Protein AF-H9W1G0-F1 (afdb_monomer)

Structure (mmCIF, N/CA/C/O backbone):
data_AF-H9W1G0-F1
#
_entry.id   AF-H9W1G0-F1
#
loop_
_atom_site.group_PDB
_atom_site.id
_atom_site.type_symbol
_atom_site.label_atom_id
_atom_site.label_alt_id
_atom_site.label_comp_id
_atom_site.label_asym_id
_atom_site.label_entity_id
_atom_site.label_seq_id
_atom_site.pdbx_PDB_ins_code
_atom_site.Cartn_x
_atom_site.Cartn_y
_atom_site.Cartn_z
_atom_site.occupancy
_atom_site.B_iso_or_equiv
_atom_si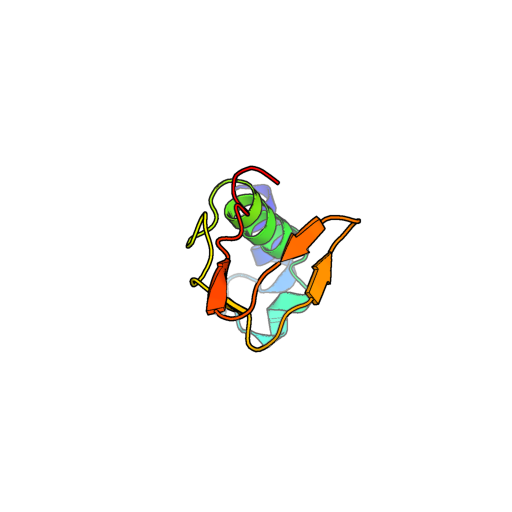te.auth_seq_id
_atom_site.auth_comp_id
_atom_site.auth_asym_id
_atom_site.auth_atom_id
_atom_site.pdbx_PDB_model_num
ATOM 1 N N . LEU A 1 1 ? -0.050 2.300 18.604 1.00 91.31 1 LEU A N 1
ATOM 2 C CA . LEU A 1 1 ? -1.213 1.383 18.512 1.00 91.31 1 LEU A CA 1
ATOM 3 C C . LEU A 1 1 ? -2.465 1.891 19.229 1.00 91.31 1 LEU A C 1
ATOM 5 O O . LEU A 1 1 ? -3.522 1.775 18.631 1.00 91.31 1 LEU A O 1
ATOM 9 N N . LYS A 1 2 ? -2.371 2.517 20.417 1.00 97.50 2 LYS A N 1
ATOM 10 C CA . LYS A 1 2 ? -3.537 3.000 21.197 1.00 97.50 2 LYS A CA 1
ATOM 11 C C . LYS A 1 2 ? -4.638 3.697 20.380 1.00 97.50 2 LYS A C 1
ATOM 13 O O . LYS A 1 2 ? -5.807 3.409 20.569 1.00 97.50 2 LYS A O 1
ATOM 18 N N . ARG A 1 3 ? -4.268 4.571 19.438 1.00 97.31 3 ARG A N 1
ATOM 19 C CA . ARG A 1 3 ? -5.237 5.286 18.591 1.00 97.31 3 ARG A CA 1
ATOM 20 C C . ARG A 1 3 ? -6.021 4.375 17.635 1.00 97.31 3 ARG A C 1
ATOM 22 O O . ARG A 1 3 ? -7.204 4.600 17.446 1.00 97.31 3 ARG A O 1
ATOM 29 N N . ALA A 1 4 ? -5.388 3.347 17.069 1.00 96.62 4 ALA A N 1
ATOM 30 C CA . ALA A 1 4 ? -6.078 2.375 16.214 1.00 96.62 4 ALA A CA 1
ATOM 31 C C . ALA A 1 4 ? -6.998 1.458 17.030 1.00 96.62 4 ALA A C 1
ATOM 33 O O . ALA A 1 4 ? -8.068 1.094 16.568 1.00 96.62 4 ALA A O 1
ATOM 34 N N . GLN A 1 5 ? -6.593 1.118 18.257 1.00 96.75 5 GLN A N 1
ATOM 35 C CA . GLN A 1 5 ? -7.425 0.344 19.181 1.00 96.75 5 GLN A CA 1
ATOM 36 C C . GLN A 1 5 ? -8.671 1.137 19.597 1.00 96.75 5 GLN A C 1
ATOM 38 O O . GLN A 1 5 ? -9.767 0.602 19.530 1.00 96.75 5 GLN A O 1
ATOM 43 N N . ALA A 1 6 ? -8.514 2.424 19.923 1.00 97.81 6 ALA A N 1
ATOM 44 C CA . ALA A 1 6 ? -9.642 3.300 20.237 1.00 97.81 6 ALA A CA 1
ATOM 45 C C . ALA A 1 6 ? -10.624 3.441 19.058 1.00 97.81 6 ALA A C 1
ATOM 47 O O . ALA A 1 6 ? -11.828 3.344 19.258 1.00 97.81 6 ALA A O 1
ATOM 48 N N . GLU A 1 7 ? -10.119 3.607 17.829 1.00 98.00 7 GLU A N 1
ATOM 49 C CA . GLU A 1 7 ? -10.968 3.650 16.627 1.00 98.00 7 GLU A CA 1
ATOM 50 C C . GLU A 1 7 ? -11.746 2.335 16.427 1.00 98.00 7 GLU A C 1
ATOM 52 O O . GLU A 1 7 ? -12.934 2.357 16.116 1.00 98.00 7 GLU A O 1
ATOM 57 N N . LEU A 1 8 ? -11.104 1.183 16.652 1.00 97.06 8 LEU A N 1
ATOM 58 C CA . LEU A 1 8 ? -11.762 -0.125 16.571 1.00 97.06 8 LEU A CA 1
ATOM 59 C C . LEU A 1 8 ? -12.860 -0.288 17.629 1.00 97.06 8 LEU A C 1
ATOM 61 O O . LEU A 1 8 ? -13.954 -0.751 17.310 1.00 97.06 8 LEU A O 1
ATOM 65 N N . GLU A 1 9 ? -12.593 0.113 18.871 1.00 97.06 9 GLU A N 1
ATOM 66 C CA . GLU A 1 9 ? -13.580 0.068 19.954 1.00 97.06 9 GLU A CA 1
ATOM 67 C C . GLU A 1 9 ? -14.789 0.969 19.668 1.00 97.06 9 GLU A C 1
ATOM 69 O O . GLU A 1 9 ? -15.920 0.568 19.931 1.00 97.06 9 GLU A O 1
ATOM 74 N N . GLU A 1 10 ? -14.576 2.149 19.082 1.00 97.00 10 GLU A N 1
ATOM 75 C CA . GLU A 1 10 ? -15.646 3.089 18.727 1.00 97.00 10 GLU A CA 1
ATOM 76 C C . GLU A 1 10 ? -16.512 2.589 17.557 1.00 97.00 10 GLU A C 1
ATOM 78 O O . GLU A 1 10 ? -17.737 2.719 17.573 1.00 97.00 10 GLU A O 1
ATOM 83 N N . VAL A 1 11 ? -15.891 2.011 16.526 1.00 96.62 11 VAL A N 1
ATOM 84 C CA . VAL A 1 11 ? -16.573 1.660 15.268 1.00 96.62 11 VAL A CA 1
ATOM 85 C C . VAL A 1 11 ? -17.200 0.266 15.305 1.00 96.62 11 VAL A C 1
ATOM 87 O O . VAL A 1 11 ? -18.311 0.080 14.793 1.00 96.62 11 VAL A O 1
ATOM 90 N N . VAL A 1 12 ? -16.485 -0.703 15.885 1.00 96.50 12 VAL A N 1
ATOM 91 C CA . VAL A 1 12 ? -16.830 -2.135 15.890 1.00 96.50 12 VAL A CA 1
ATOM 92 C C . VAL A 1 12 ? -17.367 -2.570 17.255 1.00 96.50 12 VAL A C 1
ATOM 94 O O . VAL A 1 12 ? -18.312 -3.361 17.321 1.00 96.50 12 VAL A O 1
ATOM 97 N N . GLY A 1 13 ? -16.810 -2.021 18.338 1.00 95.19 13 GLY A N 1
ATOM 98 C CA . GLY A 1 13 ? -17.102 -2.445 19.706 1.00 95.19 13 GLY A CA 1
ATOM 99 C C . GLY A 1 13 ? -16.399 -3.749 20.093 1.00 95.19 13 GLY A C 1
ATOM 100 O O . GLY A 1 13 ? -15.595 -4.298 19.346 1.00 95.19 13 GLY A O 1
ATOM 101 N N . LEU A 1 14 ? -16.711 -4.259 21.288 1.00 95.00 14 LEU A N 1
ATOM 102 C CA . LEU A 1 14 ? -16.048 -5.440 21.871 1.00 95.00 14 LEU A CA 1
ATOM 103 C C . LEU A 1 14 ? -16.824 -6.756 21.681 1.00 95.00 14 LEU A C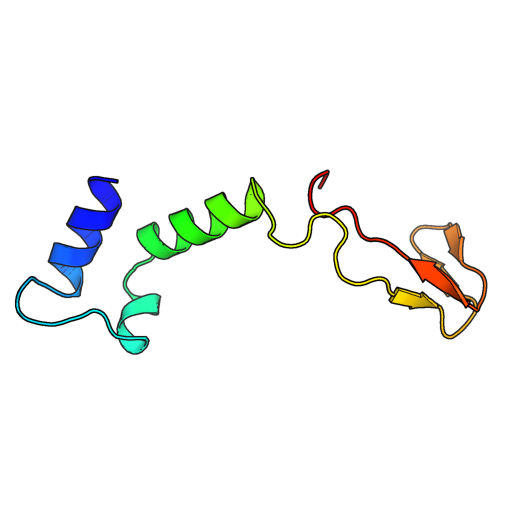 1
ATOM 105 O O . LEU A 1 14 ? -16.340 -7.818 22.063 1.00 95.00 14 LEU A O 1
ATOM 109 N N . ASN A 1 15 ? -18.030 -6.697 21.111 1.00 95.50 15 ASN A N 1
ATOM 110 C CA . ASN A 1 15 ? -18.964 -7.831 21.077 1.00 95.50 15 ASN A CA 1
ATOM 111 C C . ASN A 1 15 ? -18.889 -8.663 19.788 1.00 95.50 15 ASN A C 1
ATOM 113 O O . ASN A 1 15 ? -19.591 -9.667 19.670 1.00 95.50 15 ASN A O 1
ATOM 117 N N . ARG A 1 16 ? -18.088 -8.240 18.805 1.00 96.31 16 ARG A N 1
ATOM 118 C CA . ARG A 1 16 ? -17.944 -8.926 17.517 1.00 96.31 16 ARG A CA 1
ATOM 119 C C . ARG A 1 16 ? -16.552 -8.733 16.928 1.00 96.31 16 ARG A C 1
ATOM 121 O O . ARG A 1 16 ? -15.812 -7.844 17.338 1.00 96.31 16 ARG A O 1
ATOM 128 N N . LEU A 1 17 ? -16.224 -9.565 15.945 1.00 96.56 17 LEU A N 1
ATOM 129 C CA . LEU A 1 17 ? -15.017 -9.409 15.140 1.00 96.56 17 LEU A CA 1
ATOM 130 C C . LEU A 1 17 ? -15.208 -8.324 14.069 1.00 96.56 17 LEU A C 1
ATOM 132 O O . LEU A 1 17 ? -16.335 -7.985 13.696 1.00 96.56 17 LEU A O 1
ATOM 136 N N . VAL A 1 18 ? -14.082 -7.790 13.595 1.00 95.88 18 VAL A N 1
ATOM 137 C CA . VAL A 1 18 ? -14.025 -6.833 12.482 1.00 95.88 18 VAL A CA 1
ATOM 138 C C . VAL A 1 18 ? -14.434 -7.535 11.189 1.00 95.88 18 VAL A C 1
ATOM 140 O O . VAL A 1 18 ? -13.968 -8.641 10.918 1.00 95.88 18 VAL A O 1
ATOM 143 N N . GLU A 1 19 ? -15.255 -6.873 10.380 1.00 96.88 19 GLU A N 1
ATOM 144 C CA . GLU A 1 19 ? -15.656 -7.340 9.052 1.00 96.88 19 GLU A CA 1
ATOM 145 C C . GLU A 1 19 ? -15.105 -6.416 7.956 1.00 96.88 19 GLU A C 1
ATOM 147 O O . GLU A 1 19 ? -14.745 -5.266 8.208 1.00 96.88 19 GLU A O 1
ATOM 152 N N . GLU A 1 20 ? -15.055 -6.891 6.707 1.00 96.12 20 GLU A N 1
ATOM 153 C CA . GLU A 1 20 ? -14.587 -6.072 5.574 1.00 96.12 20 GLU A CA 1
ATOM 154 C C . GLU A 1 20 ? -15.452 -4.821 5.355 1.00 96.12 20 GLU A C 1
ATOM 156 O O . GLU A 1 20 ? -14.941 -3.769 4.969 1.00 96.12 20 GLU A O 1
ATOM 161 N N . SER A 1 21 ? -16.746 -4.911 5.670 1.00 96.00 21 SER A N 1
ATOM 162 C CA . SER A 1 21 ? -17.707 -3.804 5.615 1.00 96.00 21 SER A CA 1
ATOM 163 C C . SER A 1 21 ? -17.345 -2.642 6.555 1.00 96.00 21 SER A C 1
ATOM 165 O O . SER A 1 21 ? -17.697 -1.495 6.278 1.00 96.00 21 SER A O 1
ATOM 167 N N . ASP A 1 22 ? -16.594 -2.899 7.633 1.00 96.50 22 ASP A N 1
ATOM 168 C CA . ASP 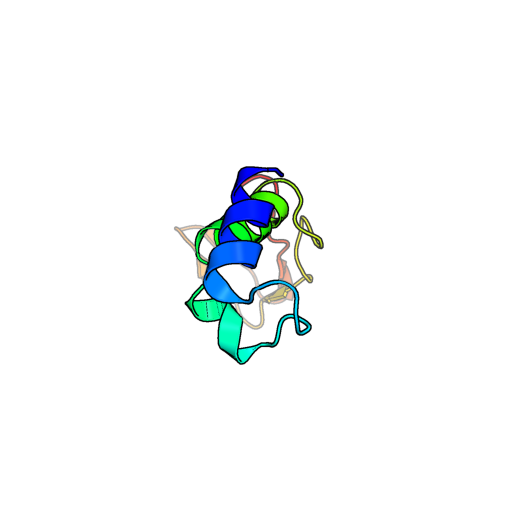A 1 22 ? -16.150 -1.870 8.578 1.00 96.50 22 ASP A CA 1
ATOM 169 C C . ASP A 1 22 ? -14.972 -1.045 8.047 1.00 96.50 22 ASP A C 1
ATOM 171 O O . ASP A 1 22 ? -14.713 0.050 8.550 1.00 96.50 22 ASP A O 1
ATOM 175 N N . ALA A 1 23 ? -14.245 -1.540 7.039 1.00 95.19 23 ALA A N 1
ATOM 176 C CA . ALA A 1 23 ? -12.983 -0.949 6.602 1.00 95.19 23 ALA A CA 1
ATOM 177 C C . ALA A 1 23 ? -13.126 0.533 6.223 1.00 95.19 23 ALA A C 1
ATOM 179 O O . ALA A 1 23 ? -12.259 1.348 6.547 1.00 95.19 23 ALA A O 1
ATOM 180 N N . GLU A 1 24 ? -14.227 0.920 5.573 1.00 95.94 24 GLU A N 1
ATOM 181 C CA . GLU A 1 24 ? -14.474 2.317 5.202 1.00 95.94 24 GLU A CA 1
ATOM 182 C C . GLU A 1 24 ? -14.593 3.251 6.411 1.00 95.94 24 GLU A C 1
ATOM 184 O O . GLU A 1 24 ? -14.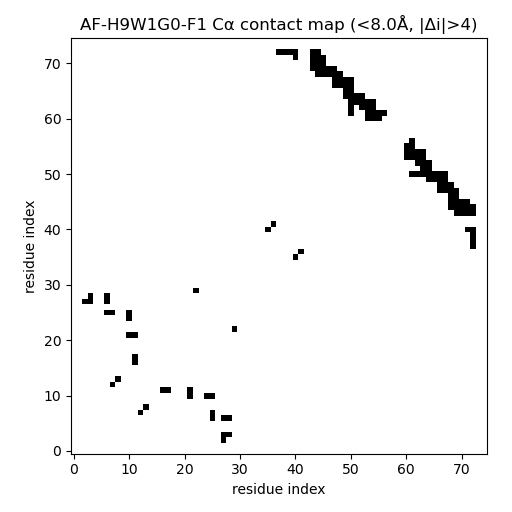189 4.412 6.323 1.00 95.94 24 GLU A O 1
ATOM 189 N N . ARG A 1 25 ? -15.063 2.729 7.548 1.00 97.50 25 ARG A N 1
ATOM 190 C CA . ARG A 1 25 ? -15.248 3.455 8.811 1.00 97.50 25 ARG A CA 1
ATOM 191 C C . ARG A 1 25 ? -14.000 3.465 9.699 1.00 97.50 25 ARG A C 1
ATOM 193 O O . ARG A 1 25 ? -14.041 4.081 10.756 1.00 97.50 25 ARG A O 1
ATOM 200 N N . LEU A 1 26 ? -12.900 2.835 9.276 1.00 97.88 26 LEU A N 1
ATOM 201 C CA . LEU A 1 26 ? -11.636 2.739 10.022 1.00 97.88 26 LEU A CA 1
ATOM 202 C C . LEU A 1 26 ? -10.497 3.515 9.319 1.00 97.88 26 LEU A C 1
ATOM 204 O O . LEU A 1 26 ? -9.522 2.915 8.839 1.00 97.88 26 LEU A O 1
ATOM 208 N N . PRO A 1 27 ? -10.607 4.850 9.162 1.00 97.56 27 PRO A N 1
ATOM 209 C CA . PRO A 1 27 ? -9.645 5.639 8.397 1.00 97.56 27 PRO A CA 1
ATOM 210 C C . PRO A 1 27 ? -8.237 5.629 9.002 1.00 97.56 27 PRO A C 1
ATOM 212 O O . PRO A 1 27 ? -7.258 5.633 8.250 1.00 97.56 27 PRO A O 1
ATOM 215 N N . TYR A 1 28 ? -8.100 5.597 10.328 1.00 98.06 28 TYR A N 1
ATOM 216 C CA . TYR A 1 28 ? -6.797 5.573 10.980 1.00 98.06 28 TYR A CA 1
ATOM 217 C C . TYR A 1 28 ? -6.121 4.213 10.823 1.00 98.06 28 TYR A C 1
ATOM 219 O O . TYR A 1 28 ? -4.945 4.166 10.461 1.00 98.06 28 TYR A O 1
ATOM 227 N N . LEU A 1 29 ? -6.843 3.105 11.005 1.00 97.31 29 LEU A N 1
ATOM 228 C CA . LEU A 1 29 ? -6.303 1.775 10.728 1.00 97.31 29 LEU A CA 1
ATOM 229 C C . LEU A 1 29 ? -5.872 1.640 9.259 1.00 97.31 29 LEU A C 1
ATOM 231 O O . LEU A 1 29 ? -4.772 1.160 8.982 1.00 97.31 29 LEU A O 1
ATOM 235 N N . ARG A 1 30 ? -6.676 2.143 8.310 1.00 97.31 30 ARG A N 1
ATOM 236 C CA . ARG A 1 30 ? -6.293 2.197 6.887 1.00 97.31 30 ARG A CA 1
ATOM 237 C C . ARG A 1 30 ? -5.031 3.024 6.661 1.00 97.31 30 ARG A C 1
ATOM 239 O O . ARG A 1 30 ? -4.189 2.629 5.857 1.00 97.31 30 ARG A O 1
ATOM 246 N N . ALA A 1 31 ? -4.877 4.150 7.356 1.00 98.00 31 ALA A N 1
ATOM 247 C CA . ALA A 1 31 ? -3.667 4.963 7.283 1.00 98.00 31 ALA A CA 1
ATOM 248 C C . ALA A 1 31 ? -2.440 4.218 7.831 1.00 98.00 31 ALA A C 1
ATOM 250 O O . ALA A 1 31 ? -1.386 4.265 7.204 1.00 98.00 31 ALA A O 1
ATOM 251 N N . VAL A 1 32 ? -2.579 3.477 8.937 1.00 97.81 32 VAL A N 1
ATOM 252 C CA . VAL A 1 32 ? -1.502 2.635 9.487 1.00 97.81 32 VAL A CA 1
ATOM 253 C C . VAL A 1 32 ? -1.050 1.598 8.462 1.00 97.81 32 VAL A C 1
ATOM 255 O O . VAL A 1 32 ? 0.144 1.496 8.200 1.00 97.81 32 VAL A O 1
ATOM 258 N N . VAL A 1 33 ? -1.981 0.869 7.837 1.00 96.81 33 VAL A N 1
ATOM 259 C CA . VAL A 1 33 ? -1.639 -0.123 6.803 1.00 96.81 33 VAL A CA 1
ATOM 260 C C . VAL A 1 33 ? -0.918 0.541 5.626 1.00 96.81 33 VAL A C 1
ATOM 262 O O . VAL A 1 33 ? 0.134 0.063 5.206 1.00 96.81 33 VAL A O 1
ATOM 265 N N . LYS A 1 34 ? -1.431 1.672 5.124 1.00 97.19 34 LYS A N 1
ATOM 266 C CA . LYS A 1 34 ? -0.785 2.424 4.036 1.00 97.19 34 LYS A CA 1
ATOM 267 C C . LYS A 1 34 ? 0.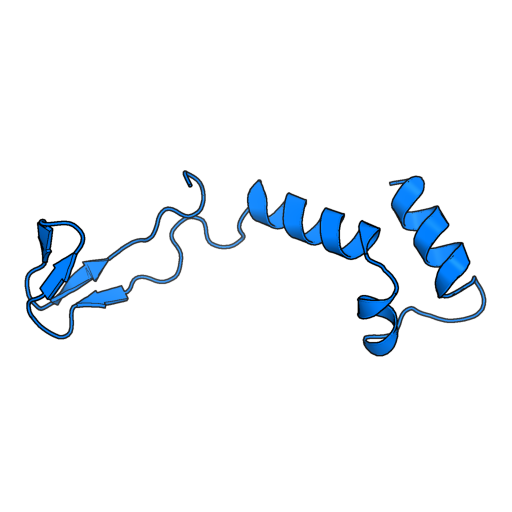634 2.862 4.393 1.00 97.19 34 LYS A C 1
ATOM 269 O O . LYS A 1 34 ? 1.527 2.728 3.565 1.00 97.19 34 LYS A O 1
ATOM 274 N N . GLU A 1 35 ? 0.849 3.349 5.610 1.00 97.69 35 GLU A N 1
ATOM 275 C CA . GLU A 1 35 ? 2.161 3.811 6.066 1.00 97.69 35 GLU A CA 1
ATOM 276 C C . GLU A 1 35 ? 3.158 2.657 6.222 1.00 97.69 35 GLU A C 1
ATOM 278 O O . GLU A 1 35 ? 4.331 2.796 5.875 1.00 97.69 35 GLU A O 1
ATOM 283 N N . VAL A 1 36 ? 2.685 1.486 6.664 1.00 97.31 36 VAL A N 1
ATOM 284 C CA . VAL A 1 36 ? 3.502 0.268 6.692 1.00 97.31 36 VAL A CA 1
ATOM 285 C C . VAL A 1 36 ? 3.957 -0.099 5.284 1.00 97.31 36 VAL A C 1
ATOM 287 O O . VAL A 1 36 ? 5.148 -0.308 5.095 1.00 97.31 36 VAL A O 1
ATOM 290 N N . PHE A 1 37 ? 3.060 -0.114 4.293 1.00 96.88 37 PHE A N 1
ATOM 291 C CA . PHE A 1 37 ? 3.436 -0.410 2.906 1.00 96.88 37 PHE A CA 1
ATOM 292 C C . PHE A 1 37 ? 4.294 0.680 2.256 1.00 96.88 37 PHE A C 1
ATOM 294 O O . PHE A 1 37 ? 5.121 0.355 1.409 1.00 96.88 37 PHE A O 1
ATOM 301 N N . ARG A 1 38 ? 4.132 1.951 2.652 1.00 96.88 38 ARG A N 1
ATOM 302 C CA . ARG A 1 38 ? 4.982 3.060 2.193 1.00 96.88 38 ARG A CA 1
ATOM 303 C C . ARG A 1 38 ? 6.435 2.865 2.629 1.00 96.88 38 ARG A C 1
ATOM 305 O O . ARG A 1 38 ? 7.338 3.099 1.839 1.00 96.88 38 ARG A O 1
ATOM 312 N N . LEU A 1 39 ? 6.655 2.455 3.880 1.00 96.56 39 LEU A N 1
ATOM 313 C CA . LEU A 1 39 ? 7.997 2.235 4.435 1.00 96.56 39 LEU A CA 1
ATOM 314 C C . LEU A 1 39 ? 8.561 0.844 4.130 1.00 96.56 39 LEU A C 1
ATOM 316 O O . LEU A 1 39 ? 9.769 0.690 4.005 1.00 96.56 39 LEU A O 1
ATOM 320 N N . HIS A 1 40 ? 7.699 -0.166 4.049 1.00 96.38 40 HIS A N 1
ATOM 321 C CA . HIS A 1 40 ? 8.068 -1.572 3.915 1.00 96.38 40 HIS A CA 1
ATOM 322 C C . HIS A 1 40 ? 7.205 -2.252 2.841 1.00 96.38 40 HIS A C 1
ATOM 324 O O . HIS A 1 40 ? 6.357 -3.095 3.159 1.00 96.38 40 HIS A O 1
ATOM 330 N N . PRO A 1 41 ? 7.378 -1.897 1.556 1.00 95.94 41 PRO A N 1
ATOM 331 C CA . PRO A 1 41 ? 6.688 -2.585 0.477 1.00 95.94 41 PRO A CA 1
ATOM 332 C C . PRO A 1 41 ? 7.077 -4.069 0.465 1.00 95.94 41 PRO A C 1
ATOM 334 O O . PRO A 1 41 ? 8.256 -4.413 0.523 1.00 95.94 41 PRO A O 1
ATOM 337 N N . ALA A 1 42 ? 6.087 -4.956 0.337 1.00 96.50 42 ALA A N 1
ATOM 338 C CA . ALA A 1 42 ? 6.321 -6.404 0.294 1.00 96.50 42 ALA A CA 1
ATOM 339 C C . ALA A 1 42 ? 7.192 -6.831 -0.902 1.00 96.50 42 ALA A C 1
ATOM 341 O O . ALA A 1 42 ? 7.921 -7.817 -0.823 1.00 96.50 42 ALA A O 1
ATOM 342 N N . VAL A 1 43 ? 7.127 -6.075 -2.005 1.00 96.19 43 VAL A N 1
ATOM 343 C CA . VAL A 1 43 ? 7.932 -6.293 -3.212 1.00 96.19 43 VAL A CA 1
ATOM 344 C C . VAL A 1 43 ? 8.629 -4.977 -3.594 1.00 96.19 43 VAL A C 1
ATOM 346 O O . VAL A 1 43 ? 8.081 -4.207 -4.381 1.00 96.19 43 VAL A O 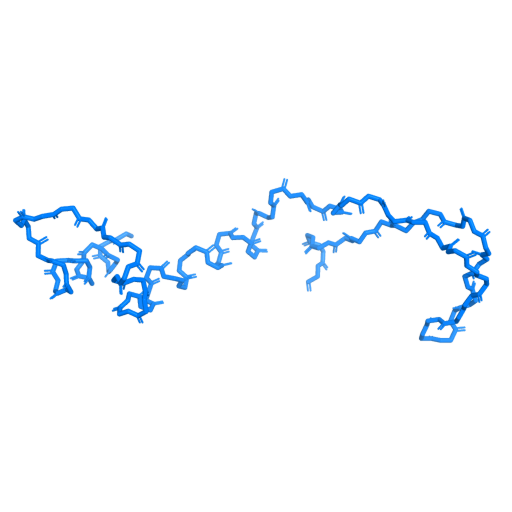1
ATOM 349 N N . PRO A 1 44 ? 9.830 -4.692 -3.054 1.00 95.75 44 PRO A N 1
ATOM 350 C CA . PRO A 1 44 ? 10.529 -3.415 -3.253 1.00 95.75 44 PRO A CA 1
ATOM 351 C C . PRO A 1 44 ? 10.787 -3.013 -4.715 1.00 95.75 44 PRO A C 1
ATOM 353 O O . PRO A 1 44 ? 10.832 -1.822 -5.013 1.00 95.75 44 PRO A O 1
ATOM 356 N N . LEU A 1 45 ? 10.949 -3.993 -5.617 1.00 96.94 45 LEU A N 1
ATOM 357 C CA . LEU A 1 45 ? 11.208 -3.784 -7.053 1.00 96.94 45 LEU A CA 1
ATOM 358 C C . LEU A 1 45 ? 10.020 -4.146 -7.973 1.00 96.94 45 LEU A C 1
ATOM 360 O O . LEU A 1 45 ? 10.173 -4.168 -9.198 1.00 96.94 45 LEU A O 1
ATOM 364 N N . LEU A 1 46 ? 8.854 -4.443 -7.385 1.00 96.00 46 LEU A N 1
ATOM 365 C CA . LEU A 1 46 ? 7.691 -5.055 -8.042 1.00 96.00 46 LEU A CA 1
ATOM 366 C C . LEU A 1 46 ? 8.029 -6.331 -8.842 1.00 96.00 46 LEU A C 1
ATOM 368 O O . LEU A 1 46 ? 9.111 -6.910 -8.734 1.00 96.00 46 LEU A O 1
ATOM 372 N N . VAL A 1 47 ? 7.048 -6.826 -9.597 1.00 96.62 47 VAL A N 1
ATOM 373 C CA . VAL A 1 47 ? 7.250 -7.918 -10.552 1.00 96.62 47 VAL A CA 1
ATOM 374 C C . VAL A 1 47 ? 7.970 -7.354 -11.782 1.00 96.62 47 VAL A C 1
ATOM 376 O O . VAL A 1 47 ? 7.573 -6.295 -12.270 1.00 96.62 47 VAL A O 1
ATOM 379 N N . PRO A 1 48 ? 9.007 -8.028 -12.313 1.00 96.25 48 PRO A N 1
ATOM 380 C CA . PRO A 1 48 ? 9.671 -7.580 -13.529 1.00 96.25 48 PRO A CA 1
ATOM 381 C C . PRO A 1 48 ? 8.696 -7.476 -14.704 1.00 96.25 48 PRO A C 1
ATOM 383 O O . PRO A 1 48 ? 8.007 -8.440 -15.044 1.00 96.25 48 PRO A O 1
ATOM 386 N N . HIS A 1 49 ? 8.689 -6.322 -15.363 1.00 96.06 49 HIS A N 1
ATOM 387 C CA . HIS A 1 49 ? 7.963 -6.110 -16.612 1.00 96.06 49 HIS A CA 1
ATOM 388 C C . HIS A 1 49 ? 8.912 -6.228 -17.806 1.00 96.06 49 HIS A C 1
ATOM 390 O O . HIS A 1 49 ? 10.127 -6.072 -17.678 1.00 96.06 49 HIS A O 1
ATOM 396 N N . ARG A 1 50 ? 8.361 -6.494 -18.991 1.00 96.94 50 ARG A N 1
ATOM 397 C CA . ARG A 1 50 ? 9.107 -6.509 -20.251 1.00 96.94 50 ARG A CA 1
ATOM 398 C C . ARG A 1 50 ? 8.438 -5.566 -21.241 1.00 96.94 50 ARG A C 1
ATOM 400 O O . ARG A 1 50 ? 7.223 -5.593 -21.379 1.00 96.94 50 ARG A O 1
ATOM 407 N N . ALA A 1 51 ? 9.228 -4.751 -21.932 1.00 97.25 51 ALA A N 1
ATOM 408 C CA . ALA A 1 51 ? 8.715 -3.894 -22.994 1.00 97.25 51 ALA A CA 1
ATOM 409 C C . ALA A 1 51 ? 8.267 -4.735 -24.205 1.00 97.25 51 ALA A C 1
ATOM 411 O O . ALA A 1 51 ? 9.082 -5.424 -24.825 1.00 97.25 51 ALA A O 1
ATOM 412 N N . ASP A 1 52 ? 6.988 -4.659 -24.570 1.00 97.12 52 ASP A N 1
ATOM 413 C CA . ASP A 1 52 ? 6.441 -5.396 -25.720 1.00 97.12 52 ASP A CA 1
ATOM 414 C C . ASP A 1 52 ? 6.814 -4.765 -27.066 1.00 97.12 52 ASP A C 1
ATOM 416 O O . ASP A 1 52 ? 6.939 -5.457 -28.079 1.00 97.12 52 ASP A O 1
ATOM 420 N N . SER A 1 53 ? 7.067 -3.457 -27.079 1.00 96.94 53 SER A N 1
ATOM 421 C CA . SER A 1 53 ? 7.534 -2.693 -28.234 1.00 96.94 53 SER A CA 1
ATOM 422 C C . SER A 1 53 ? 8.543 -1.634 -27.801 1.00 96.94 53 SER A C 1
ATOM 424 O O . SER A 1 53 ? 8.661 -1.320 -26.618 1.00 96.94 53 SER A O 1
ATOM 426 N N . ARG A 1 54 ? 9.266 -1.056 -28.769 1.00 96.88 54 ARG A N 1
ATOM 427 C CA . ARG A 1 54 ? 10.039 0.166 -28.522 1.00 96.88 54 ARG A CA 1
ATOM 428 C C . ARG A 1 54 ? 9.075 1.263 -28.061 1.00 96.88 54 ARG A C 1
ATOM 430 O O . ARG A 1 54 ? 8.066 1.487 -28.728 1.00 96.88 54 ARG A O 1
ATOM 437 N N . CYS A 1 55 ? 9.392 1.940 -26.965 1.00 95.69 55 CYS A N 1
ATOM 438 C CA . CYS A 1 55 ? 8.617 3.070 -26.459 1.00 95.69 55 CYS A CA 1
ATOM 439 C C . CYS A 1 55 ? 9.534 4.185 -25.945 1.00 95.69 55 CYS A C 1
ATOM 441 O O . CYS A 1 55 ? 10.755 4.034 -25.906 1.00 95.69 55 CYS A O 1
ATOM 443 N N . GLU A 1 56 ? 8.939 5.320 -25.594 1.00 97.06 56 GLU A N 1
ATOM 444 C CA . GLU A 1 56 ? 9.629 6.454 -24.991 1.00 97.06 56 GLU A CA 1
ATOM 445 C C . GLU A 1 56 ? 8.920 6.831 -23.688 1.00 97.06 56 GLU A C 1
ATOM 447 O O . GLU A 1 56 ? 7.699 6.985 -23.673 1.00 97.06 56 GLU A O 1
ATOM 452 N N . ILE A 1 57 ? 9.671 6.949 -22.591 1.00 94.81 57 ILE A N 1
ATOM 453 C CA . ILE A 1 57 ? 9.155 7.357 -21.278 1.00 94.81 57 ILE A CA 1
ATOM 454 C C . ILE A 1 57 ? 10.003 8.521 -20.783 1.00 94.81 57 ILE A C 1
ATOM 456 O O . ILE A 1 57 ? 11.211 8.374 -20.634 1.00 94.81 57 ILE A O 1
ATOM 460 N N . ALA A 1 58 ? 9.377 9.672 -20.526 1.00 94.62 58 ALA A N 1
ATOM 461 C CA . ALA A 1 58 ? 10.056 10.878 -20.038 1.00 94.62 58 ALA A CA 1
ATOM 462 C C . ALA A 1 58 ? 11.307 11.276 -20.863 1.00 94.62 58 ALA A C 1
ATOM 464 O O . ALA A 1 58 ? 12.305 11.719 -20.301 1.00 94.62 58 ALA A O 1
ATOM 465 N N . GLY A 1 59 ? 11.271 11.091 -22.189 1.00 96.12 59 GLY A N 1
ATOM 466 C CA . GLY A 1 59 ? 12.397 11.375 -23.093 1.00 96.12 59 GLY A CA 1
ATOM 467 C C . GLY A 1 59 ? 13.415 10.236 -23.248 1.00 96.12 59 GLY A C 1
ATOM 468 O O . GLY A 1 59 ? 14.331 10.335 -24.063 1.00 96.12 59 GLY A O 1
ATOM 469 N N . PHE A 1 60 ? 13.274 9.140 -22.496 1.00 96.44 60 PHE A N 1
ATOM 470 C CA . PHE A 1 60 ? 14.146 7.969 -22.593 1.00 96.44 60 PHE A CA 1
ATOM 471 C C . PHE A 1 60 ? 13.562 6.930 -23.545 1.00 96.44 60 PHE A C 1
ATOM 473 O O . PHE A 1 60 ? 12.454 6.435 -23.336 1.00 96.44 60 PHE A O 1
ATOM 480 N N . VAL A 1 61 ? 14.335 6.545 -24.562 1.00 97.50 61 VAL A N 1
ATOM 481 C CA . VAL A 1 61 ? 13.956 5.465 -25.479 1.00 97.50 61 VAL A CA 1
ATOM 482 C C . VAL A 1 61 ? 14.217 4.115 -24.815 1.00 97.50 6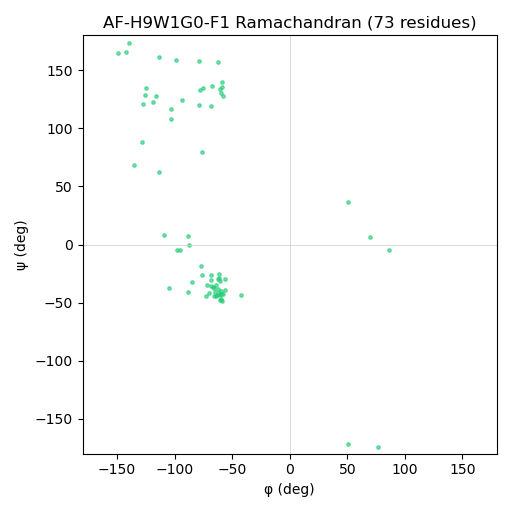1 VAL A C 1
ATOM 484 O O . VAL A 1 61 ? 15.359 3.774 -24.512 1.00 97.50 61 VAL A O 1
ATOM 487 N N . ILE A 1 62 ? 13.162 3.321 -24.651 1.00 97.50 62 ILE A N 1
ATOM 488 C CA . ILE A 1 62 ? 13.211 1.961 -24.115 1.00 97.50 62 ILE A CA 1
ATOM 489 C C . ILE A 1 62 ? 13.089 0.980 -25.289 1.00 97.50 62 ILE A C 1
ATOM 491 O O . ILE A 1 62 ? 12.069 0.972 -25.989 1.00 97.50 62 ILE A O 1
ATOM 495 N N . PRO A 1 63 ? 14.118 0.158 -25.556 1.00 97.75 63 PRO A N 1
ATOM 496 C CA . PRO A 1 63 ? 14.061 -0.868 -26.589 1.00 97.75 63 PRO A CA 1
ATOM 497 C C . PRO A 1 63 ? 12.995 -1.941 -26.333 1.00 97.75 63 PRO A C 1
ATOM 499 O O . PRO A 1 63 ? 12.610 -2.231 -25.200 1.00 97.75 63 PRO A O 1
ATOM 502 N N . LYS A 1 64 ? 12.566 -2.603 -27.413 1.00 97.56 64 LYS A N 1
ATOM 503 C CA . LYS A 1 64 ? 11.728 -3.802 -27.317 1.00 97.56 64 LYS A CA 1
ATOM 504 C C . LYS A 1 64 ? 12.460 -4.878 -26.504 1.00 97.56 64 LYS A C 1
ATOM 506 O O . LYS A 1 64 ? 13.655 -5.085 -26.689 1.00 97.56 64 LYS A O 1
ATOM 511 N N . HIS A 1 65 ? 11.721 -5.589 -25.659 1.00 97.19 65 HIS A N 1
ATOM 512 C CA . HIS A 1 65 ? 12.186 -6.663 -24.779 1.00 97.19 65 HIS A CA 1
ATOM 513 C C . HIS A 1 65 ? 13.085 -6.245 -23.608 1.00 97.19 65 HIS A C 1
ATOM 515 O O . HIS A 1 65 ? 13.550 -7.122 -22.879 1.00 97.19 65 HIS A O 1
ATOM 521 N N . SER A 1 66 ? 13.283 -4.946 -23.366 1.00 97.44 66 SER A N 1
ATOM 522 C CA . SER A 1 66 ? 13.945 -4.471 -22.149 1.00 97.44 66 SER A CA 1
ATOM 523 C C . SER A 1 66 ? 13.195 -4.918 -20.893 1.00 97.44 66 SER A C 1
ATOM 525 O O . SER A 1 66 ? 11.968 -4.821 -20.829 1.00 97.44 66 SER A O 1
ATOM 527 N N . SER A 1 67 ? 13.944 -5.392 -19.894 1.00 96.81 67 SER A N 1
ATOM 528 C CA . SER A 1 67 ? 13.425 -5.674 -18.554 1.00 96.81 67 SER A CA 1
ATOM 529 C C . SER A 1 67 ? 13.273 -4.375 -17.770 1.00 96.81 67 SER A C 1
ATOM 531 O O . SER A 1 67 ? 14.192 -3.559 -17.733 1.00 96.81 67 SER A O 1
ATOM 533 N N . ILE A 1 68 ? 12.127 -4.203 -17.124 1.00 96.06 68 ILE A N 1
ATOM 534 C CA . ILE A 1 68 ? 11.770 -3.023 -16.342 1.00 96.06 68 ILE A CA 1
ATOM 535 C C . ILE A 1 68 ? 11.552 -3.472 -14.897 1.00 96.06 68 ILE A C 1
ATOM 537 O O . ILE A 1 68 ? 10.727 -4.345 -14.626 1.00 96.06 68 ILE A O 1
ATOM 541 N N . LEU A 1 69 ? 12.308 -2.868 -13.982 1.00 96.94 69 LEU A N 1
ATOM 542 C CA . LEU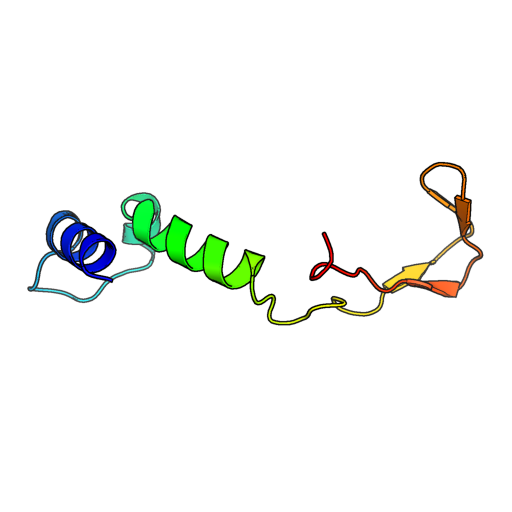 A 1 69 ? 12.201 -3.056 -12.536 1.00 96.94 69 LEU A CA 1
ATOM 543 C C . LEU A 1 69 ? 11.785 -1.721 -11.920 1.00 96.94 69 LEU A C 1
ATOM 545 O O . LEU A 1 69 ? 12.424 -0.702 -12.185 1.00 96.94 69 LEU A O 1
ATOM 549 N N . VAL A 1 70 ? 10.727 -1.716 -11.113 1.00 96.50 70 VAL A N 1
ATOM 550 C CA . VAL A 1 70 ? 10.185 -0.482 -10.530 1.00 96.50 70 VAL A CA 1
ATOM 551 C C . VAL A 1 70 ? 10.609 -0.400 -9.074 1.00 96.50 70 VAL A C 1
ATOM 553 O O . VAL A 1 70 ? 10.089 -1.131 -8.239 1.00 96.50 70 VAL A O 1
ATOM 556 N N . ASN A 1 71 ? 11.539 0.502 -8.759 1.00 96.44 71 ASN A N 1
ATOM 557 C CA . ASN A 1 71 ? 12.017 0.704 -7.392 1.00 96.44 71 ASN A CA 1
ATOM 558 C C . ASN A 1 71 ? 11.006 1.495 -6.546 1.00 96.44 71 ASN A C 1
ATOM 560 O O . ASN A 1 71 ? 11.173 2.692 -6.330 1.00 96.44 71 ASN A O 1
ATOM 564 N N . VAL A 1 72 ? 9.966 0.816 -6.062 1.00 96.62 72 VAL A N 1
ATOM 565 C CA . VAL A 1 72 ? 8.935 1.407 -5.192 1.00 96.62 72 VAL A CA 1
ATOM 566 C C . VAL A 1 72 ? 9.491 1.766 -3.815 1.00 96.6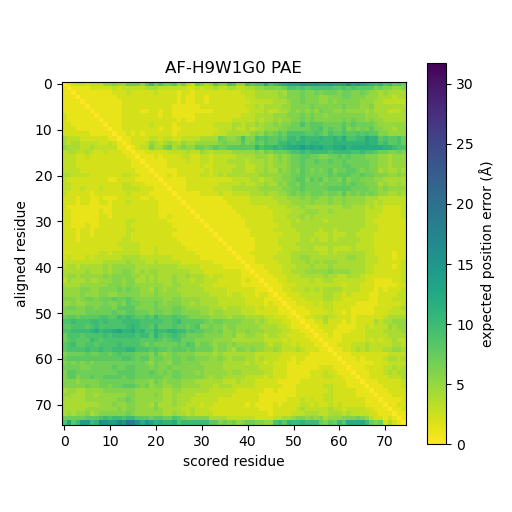2 72 VAL A C 1
ATOM 568 O O . VAL A 1 72 ? 8.981 2.677 -3.178 1.00 96.62 72 VAL A O 1
ATOM 571 N N . TRP A 1 73 ? 10.548 1.093 -3.356 1.00 95.50 73 TRP A N 1
ATOM 572 C CA . TRP A 1 73 ? 11.199 1.422 -2.083 1.00 95.50 73 TRP A CA 1
ATOM 573 C C . TRP A 1 73 ? 11.885 2.796 -2.091 1.00 95.50 73 TRP A C 1
ATOM 575 O O . TRP A 1 73 ? 11.912 3.480 -1.074 1.00 95.50 73 TRP A O 1
ATOM 585 N N . GLY A 1 74 ? 12.482 3.188 -3.219 1.00 93.25 74 GLY A N 1
ATOM 586 C CA . GLY A 1 74 ? 13.206 4.457 -3.354 1.00 93.25 74 GLY A CA 1
ATOM 587 C C . GLY A 1 74 ? 12.351 5.651 -3.785 1.00 93.25 74 GLY A C 1
ATOM 588 O O . GLY A 1 74 ? 12.923 6.687 -4.117 1.00 93.25 74 GLY A O 1
ATOM 589 N N . MET A 1 75 ? 11.032 5.478 -3.858 1.00 85.75 75 MET A N 1
ATOM 590 C CA . MET A 1 75 ? 10.069 6.438 -4.401 1.00 85.75 75 MET A CA 1
ATOM 591 C C . MET A 1 75 ? 9.484 7.323 -3.298 1.00 85.75 75 MET A C 1
ATOM 593 O O . MET A 1 75 ? 9.358 8.541 -3.547 1.00 85.75 75 MET A O 1
#

Solvent-accessible surface area (backbone atoms only — not comparable to full-atom values): 4675 Å² total; per-residue (Å²): 109,70,69,45,52,51,51,42,48,73,72,66,37,91,90,56,81,90,54,81,85,49,52,82,76,36,63,63,51,52,48,52,55,51,52,47,44,64,78,55,48,94,54,42,39,57,77,77,42,64,33,89,48,68,47,72,57,99,88,41,77,42,55,55,64,40,78,44,70,49,59,60,67,84,106

Nearest PDB structures (foldseek):
  4r1z-assembly3_B  TM=9.468E-01  e=2.443E-06  Danio rerio
  5tft-assembly1_A  TM=9.479E-01  e=5.974E-06  Homo sapiens
  4wnu-assembly4_D  TM=9.577E-01  e=1.189E-05  Homo sapiens
  4wnv-assembly1_A  TM=9.515E-01  e=1.189E-05  Homo sapiens
  6csd-assembly2_B  TM=9.502E-01  e=1.676E-05  Homo sapiens

Sequence (75 aa):
LKRAQAELEEVVGLNRLVEESDAERLPYLRAVVKEVFRLHPAVPLLVPHRADSRCEIAGFVIPKHSSILVNVWGM

Radius of gyration: 19.98 Å; Cα contacts (8 Å, |Δi|>4): 72; chains: 1; bounding box: 33×21×50 Å

InterPro domains:
  IPR001128 Cytochrome P450 [PF00067] (2-75)
  IPR036396 Cytochrome P450 superfamily [G3DSA:1.10.630.10] (1-75)
  IPR036396 Cytochrome P450 superfamily [SSF48264] (2-75)

Organism: Pinus taeda (NCBI:txid3352)

Secondary structure (DSSP, 8-state):
-HHHHHHHHHHT-SSS---GGGGGG-HHHHHHHHHHHHHS-SSTT-SPEE-SS-EEETTEEEPTT-EE---STT-

Foldseek 3Di:
DVVQVVQCCVQPNDPDDDDPVSVVSRVVVVVVVVVCCQQPPPQQFPDKDFACAFDADPNDTDHHGDIGTHRSNVD

pLDDT: mean 96.44, std 1.63, range [85.75, 98.06]

Mean predicted aligned error: 3.92 Å